Protein AF-R7AGR3-F1 (afdb_monomer_lite)

Foldseek 3Di:
DKDFAEPVPDDDDPQFQFKAQQKDAQQKKKFKAAPVQWTAKIWGHNGIGRMMTHRDPGHPIWMFTDFDWDPWDWDDDPPVSTTMTGTGHGDDGDTGDTDPDPPPPDD

Secondary structure (DSSP, 8-state):
-EEEE-TTS----SS-SEEE---B-TT-EEEEE-TTSBEEEEEE-SS-BSEEEE--S-SS-EEEES-EEES-EEEEEETTTEEEEESSEEES-EEEPP---------

Radius of gyration: 13.51 Å; chains: 1; bounding box: 36×29×32 Å

pLDDT: mean 81.79, std 14.56, range [35.25, 96.06]

Structure (mmCIF, N/CA/C/O backbone):
data_AF-R7AGR3-F1
#
_entry.id   AF-R7AGR3-F1
#
loop_
_atom_site.group_PDB
_atom_site.id
_atom_site.type_symbol
_atom_site.label_atom_id
_atom_site.label_alt_id
_atom_site.label_comp_id
_atom_site.label_asym_id
_atom_site.label_entity_id
_atom_site.label_seq_id
_atom_site.pdbx_PDB_ins_code
_atom_site.Cartn_x
_atom_site.Cartn_y
_atom_site.Cartn_z
_atom_site.occupancy
_atom_site.B_iso_or_equiv
_atom_site.auth_seq_id
_atom_site.auth_comp_id
_atom_site.auth_asym_id
_atom_site.auth_atom_id
_atom_site.pdbx_PDB_model_num
ATOM 1 N N . MET A 1 1 ? -0.573 8.593 -9.107 1.00 71.06 1 MET A N 1
ATOM 2 C CA . MET A 1 1 ? -0.096 7.329 -9.724 1.00 71.06 1 MET A CA 1
ATOM 3 C C . MET A 1 1 ? 0.955 6.691 -8.832 1.00 71.06 1 MET A C 1
ATOM 5 O O . MET A 1 1 ? 1.659 7.425 -8.145 1.00 71.06 1 MET A O 1
ATOM 9 N N . ILE A 1 2 ? 1.055 5.362 -8.840 1.00 79.25 2 ILE A N 1
ATOM 10 C CA . ILE A 1 2 ? 2.074 4.607 -8.099 1.00 79.25 2 ILE A CA 1
ATOM 11 C C . ILE A 1 2 ? 2.829 3.733 -9.088 1.00 79.25 2 ILE A C 1
ATOM 13 O O . ILE A 1 2 ? 2.198 3.123 -9.950 1.00 79.25 2 ILE A O 1
ATOM 17 N N . ALA A 1 3 ? 4.150 3.671 -8.956 1.00 81.31 3 ALA A N 1
ATOM 18 C CA . ALA A 1 3 ? 4.978 2.780 -9.751 1.00 81.31 3 ALA A CA 1
ATOM 19 C C . ALA A 1 3 ? 6.039 2.095 -8.878 1.00 81.31 3 ALA A C 1
ATOM 21 O O . ALA A 1 3 ? 6.564 2.696 -7.939 1.00 81.31 3 ALA A O 1
ATOM 22 N N . ALA A 1 4 ? 6.308 0.824 -9.173 1.00 82.69 4 ALA A N 1
ATOM 23 C CA . ALA A 1 4 ? 7.266 -0.019 -8.467 1.00 82.69 4 ALA A CA 1
ATOM 24 C C . ALA A 1 4 ? 7.936 -0.980 -9.461 1.00 82.69 4 ALA A C 1
ATOM 26 O O . ALA A 1 4 ? 7.266 -1.519 -10.341 1.00 82.69 4 ALA A O 1
ATOM 27 N N . GLY A 1 5 ? 9.259 -1.107 -9.399 1.00 82.00 5 GLY A N 1
ATOM 28 C CA . GLY A 1 5 ? 10.068 -1.759 -10.425 1.00 82.00 5 GLY A CA 1
ATOM 29 C C . GLY A 1 5 ? 11.570 -1.637 -10.168 1.00 82.00 5 GLY A C 1
ATOM 30 O O . GLY A 1 5 ? 12.007 -1.277 -9.072 1.00 82.00 5 GLY A O 1
ATOM 31 N N . SER A 1 6 ? 12.381 -1.980 -11.171 1.00 79.69 6 SER A N 1
ATOM 32 C CA . SER A 1 6 ? 13.833 -1.789 -11.095 1.00 79.69 6 SER A CA 1
ATOM 33 C C . SER A 1 6 ? 14.216 -0.323 -11.283 1.00 79.69 6 SER A C 1
ATOM 35 O O . SER A 1 6 ? 13.518 0.426 -11.959 1.00 79.69 6 SER A O 1
ATOM 37 N N . SER A 1 7 ? 15.374 0.068 -10.755 1.00 69.44 7 SER A N 1
ATOM 38 C CA . SER A 1 7 ? 15.851 1.459 -10.775 1.00 69.44 7 SER A CA 1
ATOM 39 C C . SER A 1 7 ? 16.060 2.066 -12.166 1.00 69.44 7 SER A C 1
ATOM 41 O O . SER A 1 7 ? 16.071 3.281 -12.325 1.00 69.44 7 SER A O 1
ATOM 43 N N . SER A 1 8 ? 16.190 1.235 -13.199 1.00 72.38 8 SER A N 1
ATOM 44 C CA . SER A 1 8 ? 16.273 1.666 -14.597 1.00 72.38 8 SER A CA 1
ATOM 45 C C . SER A 1 8 ? 14.917 1.946 -15.261 1.00 72.38 8 SER A C 1
ATOM 47 O O . SER A 1 8 ? 14.895 2.332 -16.426 1.00 72.38 8 SER A O 1
ATOM 49 N N . MET A 1 9 ? 13.792 1.712 -14.575 1.00 68.31 9 MET A N 1
ATOM 50 C CA . MET A 1 9 ? 12.450 1.762 -15.175 1.00 68.31 9 MET A CA 1
ATOM 51 C C . MET A 1 9 ? 11.689 3.070 -14.926 1.00 68.31 9 MET A C 1
ATOM 53 O O . MET A 1 9 ? 10.605 3.232 -15.485 1.00 68.31 9 MET A O 1
ATOM 57 N N . PHE A 1 10 ? 12.213 3.994 -14.111 1.00 68.19 10 PHE A N 1
ATOM 58 C CA . PHE A 1 10 ? 11.495 5.215 -13.735 1.00 68.19 10 PHE A CA 1
ATOM 59 C C . PHE A 1 10 ? 12.152 6.491 -14.243 1.00 68.19 10 PHE A C 1
ATOM 61 O O . PHE A 1 10 ? 13.301 6.791 -13.934 1.00 68.19 10 PHE A O 1
ATOM 68 N N . GLU A 1 11 ? 11.351 7.299 -14.932 1.00 65.12 11 GLU A N 1
ATOM 69 C CA . GLU A 1 11 ? 11.567 8.734 -15.049 1.00 65.12 11 GLU A CA 1
ATOM 70 C C . GLU A 1 11 ? 10.653 9.411 -14.024 1.00 65.12 11 GLU A C 1
ATOM 72 O O . GLU A 1 11 ? 9.425 9.363 -14.130 1.00 65.12 11 GLU A O 1
ATOM 77 N N . TYR A 1 12 ? 11.236 9.942 -12.944 1.00 66.25 12 TYR A N 1
ATOM 78 C CA . TYR A 1 12 ? 10.420 10.495 -11.866 1.00 66.25 12 TYR A CA 1
ATOM 79 C C . TYR A 1 12 ? 9.907 11.883 -12.252 1.00 66.25 12 TYR A C 1
ATOM 81 O O . TYR A 1 12 ? 10.715 12.753 -12.591 1.00 66.25 12 TYR A O 1
ATOM 89 N N . PRO A 1 13 ? 8.602 12.156 -12.104 1.00 62.81 13 PRO A N 1
ATOM 90 C CA . PRO A 1 13 ? 8.122 13.523 -12.170 1.00 62.81 13 PRO A CA 1
ATOM 91 C C . PRO A 1 13 ? 8.814 14.357 -11.083 1.00 62.81 13 PRO A C 1
ATOM 93 O O . PRO A 1 13 ? 9.068 13.883 -9.969 1.00 62.81 13 PRO A O 1
ATOM 96 N N . SER A 1 14 ? 9.108 15.619 -11.399 1.00 66.38 14 SER A N 1
ATOM 97 C CA . SER A 1 14 ? 9.730 16.566 -10.464 1.00 66.38 14 SER A CA 1
ATOM 98 C C . SER A 1 14 ? 8.920 16.716 -9.172 1.00 66.38 14 SER A C 1
ATOM 100 O O . SER A 1 14 ? 9.500 16.885 -8.100 1.00 66.38 14 SER A O 1
ATOM 102 N N . ASN A 1 15 ? 7.596 16.558 -9.259 1.00 71.19 15 ASN A N 1
ATOM 103 C CA . ASN A 1 15 ? 6.664 16.680 -8.145 1.00 71.19 15 ASN A CA 1
ATOM 104 C C . ASN A 1 15 ? 6.134 15.304 -7.694 1.00 71.19 15 ASN A C 1
ATOM 106 O O . ASN A 1 15 ? 5.023 14.893 -8.029 1.00 71.19 15 ASN A O 1
ATOM 110 N N . LYS A 1 16 ? 6.973 14.565 -6.966 1.00 78.75 16 LYS A N 1
ATOM 111 C CA . LYS A 1 16 ? 6.637 13.271 -6.349 1.00 78.75 16 LYS A CA 1
ATOM 112 C C . LYS A 1 16 ? 6.372 13.451 -4.856 1.00 78.75 16 LYS A C 1
ATOM 114 O O . LYS A 1 16 ? 7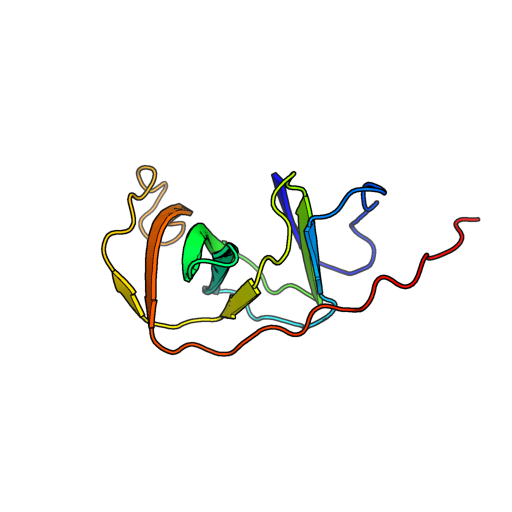.084 14.204 -4.200 1.00 78.75 16 LYS A O 1
ATOM 119 N N . ALA A 1 17 ? 5.375 12.737 -4.342 1.00 84.31 17 ALA A N 1
ATOM 120 C CA . ALA A 1 17 ? 4.992 12.767 -2.930 1.00 84.31 17 ALA A CA 1
ATOM 121 C C . ALA A 1 17 ? 5.828 11.811 -2.072 1.00 84.31 17 ALA A C 1
ATOM 123 O O . ALA A 1 17 ? 5.914 11.993 -0.864 1.00 84.31 17 ALA A O 1
ATOM 124 N N . PHE A 1 18 ? 6.392 10.772 -2.695 1.00 87.62 18 PHE A N 1
ATOM 125 C CA . PHE A 1 18 ? 7.271 9.809 -2.045 1.00 87.62 18 PHE A CA 1
ATOM 126 C C . PHE A 1 18 ? 8.154 9.119 -3.088 1.00 87.62 18 PHE A C 1
ATOM 128 O O . PHE A 1 18 ? 7.675 8.743 -4.164 1.00 87.62 18 PHE A O 1
ATOM 135 N N . LEU A 1 19 ? 9.424 8.905 -2.755 1.00 88.19 19 LEU A N 1
ATOM 136 C CA . LEU A 1 19 ? 10.347 8.039 -3.485 1.00 88.19 19 LEU A CA 1
ATOM 137 C C . LEU A 1 19 ? 11.088 7.171 -2.475 1.00 88.19 19 LEU A C 1
ATOM 139 O O . LEU A 1 19 ? 11.610 7.685 -1.496 1.00 88.19 19 LEU A O 1
ATOM 143 N N . SER A 1 20 ? 11.194 5.875 -2.730 1.00 86.50 20 SER A N 1
ATOM 144 C CA . SER A 1 20 ? 12.083 4.995 -1.980 1.00 86.50 20 SER A CA 1
ATOM 145 C C . SER A 1 20 ? 12.882 4.117 -2.918 1.00 86.50 20 SER A C 1
ATOM 147 O O . SER A 1 20 ? 12.358 3.629 -3.914 1.00 86.50 20 SER A O 1
ATOM 149 N N . THR A 1 21 ? 14.135 3.882 -2.551 1.00 86.88 21 THR A N 1
ATOM 150 C CA . THR A 1 21 ? 15.035 2.894 -3.159 1.00 86.88 21 THR A CA 1
ATOM 151 C C . THR A 1 21 ? 15.179 1.652 -2.275 1.00 86.88 21 THR A C 1
ATOM 153 O O . THR A 1 21 ? 16.196 0.961 -2.316 1.00 86.88 21 THR A O 1
ATOM 156 N N . THR A 1 22 ? 14.201 1.414 -1.395 1.00 86.19 22 THR A N 1
ATOM 157 C CA . THR A 1 22 ? 14.144 0.212 -0.561 1.00 86.19 22 THR A CA 1
ATOM 158 C C . THR A 1 22 ? 13.599 -0.944 -1.383 1.00 86.19 22 THR A C 1
ATOM 160 O O . THR A 1 22 ? 12.469 -0.888 -1.874 1.00 86.19 22 THR A O 1
ATOM 163 N N . SER A 1 23 ? 14.380 -2.017 -1.472 1.00 87.69 23 SER A N 1
ATOM 164 C CA . SER A 1 23 ? 13.949 -3.246 -2.125 1.00 87.69 23 SER A CA 1
ATOM 165 C C . SER A 1 23 ? 12.828 -3.931 -1.341 1.00 87.69 23 SER A C 1
ATOM 167 O O . SER A 1 23 ? 12.927 -4.112 -0.128 1.00 87.69 23 SER A O 1
ATOM 169 N N . VAL A 1 24 ? 11.783 -4.363 -2.040 1.00 89.06 24 VAL A N 1
ATOM 170 C CA . VAL A 1 24 ? 10.624 -5.078 -1.491 1.00 89.06 24 VAL A CA 1
ATOM 171 C C . VAL A 1 24 ? 10.320 -6.318 -2.329 1.00 89.06 24 VAL A C 1
ATOM 173 O O . VAL A 1 24 ? 10.516 -6.334 -3.543 1.00 89.06 24 VAL A O 1
ATOM 176 N N . SER A 1 25 ? 9.859 -7.381 -1.679 1.00 90.94 25 SER A N 1
ATOM 177 C CA . SER A 1 25 ? 9.624 -8.676 -2.323 1.00 90.94 25 SER A CA 1
ATOM 178 C C . SER A 1 25 ? 8.304 -8.721 -3.100 1.00 90.94 25 SER A C 1
ATOM 180 O O . SER A 1 25 ? 7.373 -7.959 -2.840 1.00 90.94 25 SER A O 1
ATOM 182 N N . ALA A 1 26 ? 8.197 -9.670 -4.035 1.00 89.50 26 ALA A N 1
ATOM 183 C CA . ALA A 1 26 ? 6.915 -10.015 -4.644 1.00 89.50 26 ALA A CA 1
ATOM 184 C C . ALA A 1 26 ? 5.920 -10.488 -3.568 1.00 89.50 26 ALA A C 1
ATOM 186 O O . ALA A 1 26 ? 6.306 -11.118 -2.583 1.00 89.50 26 ALA A O 1
ATOM 187 N N . GLY A 1 27 ? 4.640 -10.180 -3.752 1.00 88.06 27 GLY A N 1
ATOM 188 C CA . GLY A 1 27 ? 3.563 -10.472 -2.807 1.00 88.06 27 GLY A CA 1
ATOM 189 C C . GLY A 1 27 ? 3.498 -9.527 -1.602 1.00 88.06 27 GLY A C 1
ATOM 190 O O . GLY A 1 27 ? 2.560 -9.621 -0.811 1.00 88.06 27 GLY A O 1
ATOM 191 N N . SER A 1 28 ? 4.448 -8.600 -1.439 1.00 89.69 28 SER A N 1
ATOM 192 C CA . SER A 1 28 ? 4.380 -7.603 -0.370 1.00 89.69 28 SER A CA 1
ATOM 193 C C . SER A 1 28 ? 3.179 -6.676 -0.565 1.00 89.69 28 SER A C 1
ATOM 195 O O . SER A 1 28 ? 2.966 -6.130 -1.646 1.00 89.69 28 SER A O 1
ATOM 197 N N . THR A 1 29 ? 2.403 -6.471 0.502 1.00 91.12 29 THR A N 1
ATOM 198 C CA . THR A 1 29 ? 1.390 -5.409 0.547 1.00 91.12 29 THR A CA 1
ATOM 199 C C . THR A 1 29 ? 2.081 -4.091 0.853 1.00 91.12 29 THR A C 1
ATOM 201 O O . THR A 1 29 ? 2.765 -3.987 1.870 1.00 91.12 29 THR A O 1
ATOM 204 N N . ILE A 1 30 ? 1.904 -3.107 -0.019 1.00 93.31 30 ILE A N 1
ATOM 205 C CA . ILE A 1 30 ? 2.423 -1.750 0.115 1.00 93.31 30 ILE A CA 1
ATOM 206 C C . ILE A 1 30 ? 1.262 -0.830 0.451 1.00 93.31 30 ILE A C 1
ATOM 208 O O . ILE A 1 30 ? 0.242 -0.847 -0.234 1.00 93.31 30 ILE A O 1
ATOM 212 N N . THR A 1 31 ? 1.422 -0.020 1.492 1.00 94.12 31 THR A N 1
ATOM 213 C CA . THR A 1 31 ? 0.395 0.906 1.968 1.00 94.12 31 THR A CA 1
ATOM 214 C C . THR A 1 31 ? 0.982 2.295 2.143 1.00 94.12 31 THR A C 1
ATOM 216 O O . THR A 1 31 ? 1.938 2.481 2.890 1.00 94.12 31 THR A O 1
ATOM 219 N N . PHE A 1 32 ? 0.370 3.272 1.488 1.00 94.06 32 PHE A N 1
ATOM 220 C CA . PHE A 1 32 ? 0.657 4.688 1.639 1.00 94.06 32 PHE A CA 1
ATOM 221 C C . PHE A 1 32 ? -0.405 5.353 2.512 1.00 94.06 32 PHE A C 1
ATOM 223 O O . PHE A 1 32 ? -1.606 5.155 2.293 1.00 94.06 32 PHE A O 1
ATOM 230 N N . THR A 1 33 ? 0.025 6.184 3.458 1.00 95.19 33 THR A N 1
ATOM 231 C CA . THR A 1 33 ? -0.864 6.988 4.305 1.00 95.19 33 THR A CA 1
ATOM 232 C C . THR A 1 33 ? -0.536 8.468 4.207 1.00 95.19 33 THR A C 1
ATOM 234 O O . THR A 1 33 ? 0.625 8.839 4.051 1.00 95.19 33 THR A O 1
ATOM 237 N N . ASN A 1 34 ? -1.545 9.323 4.354 1.00 93.12 34 ASN A N 1
ATOM 238 C CA . ASN A 1 34 ? -1.318 10.755 4.555 1.00 93.12 34 ASN A CA 1
ATOM 239 C C . ASN A 1 34 ? -0.845 11.058 5.994 1.00 93.12 34 ASN A C 1
ATOM 241 O O . ASN A 1 34 ? -0.757 10.158 6.835 1.00 93.12 34 ASN A O 1
ATOM 245 N N . ALA A 1 35 ? -0.593 12.337 6.289 1.00 91.19 35 ALA A N 1
ATOM 246 C CA . ALA A 1 35 ? -0.142 12.811 7.603 1.00 91.19 35 ALA A CA 1
ATOM 247 C C . ALA A 1 35 ? -1.092 12.456 8.765 1.00 91.19 35 ALA A C 1
ATOM 2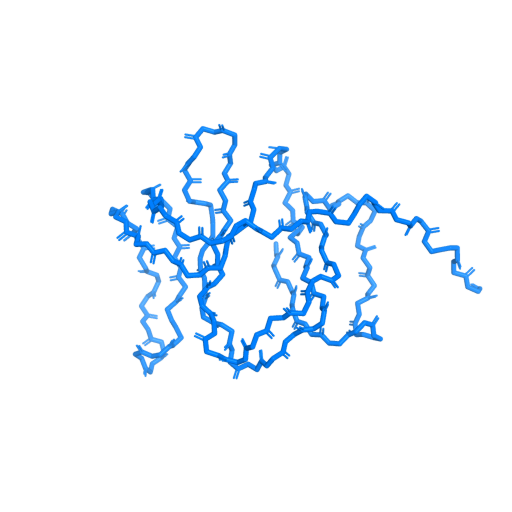49 O O . ALA A 1 35 ? -0.667 12.375 9.914 1.00 91.19 35 ALA A O 1
ATOM 250 N N . SER A 1 36 ? -2.377 12.236 8.479 1.00 93.00 36 SER A N 1
ATOM 251 C CA . SER A 1 36 ? -3.382 11.834 9.470 1.00 93.00 36 SER A CA 1
ATOM 252 C C . SER A 1 36 ? -3.446 10.317 9.686 1.00 93.00 36 SER A C 1
ATOM 254 O O . SER A 1 36 ? -4.284 9.849 10.452 1.00 93.00 36 SER A O 1
ATOM 256 N N . GLY A 1 37 ? -2.611 9.533 8.995 1.00 93.62 37 GLY A N 1
ATOM 257 C CA . GLY A 1 37 ? -2.611 8.069 9.063 1.00 93.62 37 GLY A CA 1
ATOM 258 C C . GLY A 1 37 ? -3.740 7.403 8.270 1.00 93.62 37 GLY A C 1
ATOM 259 O O . GLY A 1 37 ? -3.954 6.197 8.399 1.00 93.62 37 GLY A O 1
ATOM 260 N N . THR A 1 38 ? -4.466 8.161 7.441 1.00 95.69 38 THR A N 1
ATOM 261 C CA . THR A 1 38 ? -5.485 7.594 6.549 1.00 95.69 38 THR A CA 1
ATOM 262 C C . THR A 1 38 ? -4.806 6.943 5.356 1.00 95.69 38 THR A C 1
ATOM 264 O O . THR A 1 38 ? -3.951 7.562 4.721 1.00 95.69 38 THR A O 1
ATOM 267 N N . VAL A 1 39 ? -5.198 5.711 5.027 1.00 94.75 39 VAL A N 1
ATOM 268 C CA . VAL A 1 39 ? -4.696 5.011 3.839 1.00 94.75 39 VAL A CA 1
ATOM 269 C C . VAL A 1 39 ? -5.181 5.737 2.588 1.00 94.75 39 VAL A C 1
ATOM 271 O O . VAL A 1 39 ? -6.380 5.833 2.335 1.00 94.75 39 VAL A O 1
ATOM 274 N N . ILE A 1 40 ? -4.248 6.240 1.788 1.00 93.25 40 ILE A N 1
ATOM 275 C CA . ILE A 1 40 ? -4.545 6.905 0.509 1.00 93.25 40 ILE A CA 1
ATOM 276 C C . ILE A 1 40 ? -4.370 5.958 -0.676 1.00 93.25 40 ILE A C 1
ATOM 278 O O . ILE A 1 40 ? -4.988 6.152 -1.718 1.00 93.25 40 ILE A O 1
ATOM 282 N N . ALA A 1 41 ? -3.555 4.916 -0.507 1.00 91.38 41 ALA A N 1
ATOM 283 C CA . ALA A 1 41 ? -3.445 3.818 -1.449 1.00 91.38 41 ALA A CA 1
ATOM 284 C C . ALA A 1 41 ? -2.856 2.586 -0.766 1.00 91.38 41 ALA A C 1
ATOM 286 O O . ALA A 1 41 ? -1.888 2.685 -0.017 1.00 91.38 41 ALA A O 1
ATOM 287 N N . THR A 1 42 ? -3.387 1.414 -1.075 1.00 91.69 42 THR A N 1
ATOM 288 C CA . THR A 1 42 ? -2.772 0.131 -0.736 1.00 91.69 42 THR A CA 1
ATOM 289 C C . THR A 1 42 ? -2.851 -0.806 -1.929 1.00 91.69 42 THR A C 1
ATOM 291 O O . THR A 1 42 ? -3.814 -0.721 -2.692 1.00 91.69 42 THR A O 1
ATOM 294 N N . PHE A 1 43 ? -1.835 -1.640 -2.138 1.00 89.12 43 PHE A N 1
ATOM 295 C CA . PHE A 1 43 ? -1.802 -2.647 -3.198 1.00 89.12 43 PHE A CA 1
ATOM 296 C C . PHE A 1 43 ? -0.812 -3.772 -2.888 1.00 89.12 43 PHE A C 1
ATOM 298 O O . PHE A 1 43 ? 0.143 -3.591 -2.134 1.00 89.12 43 PHE A O 1
ATOM 305 N N . VAL A 1 44 ? -1.023 -4.938 -3.494 1.00 88.12 44 VAL A N 1
ATOM 306 C CA . VAL A 1 44 ? -0.065 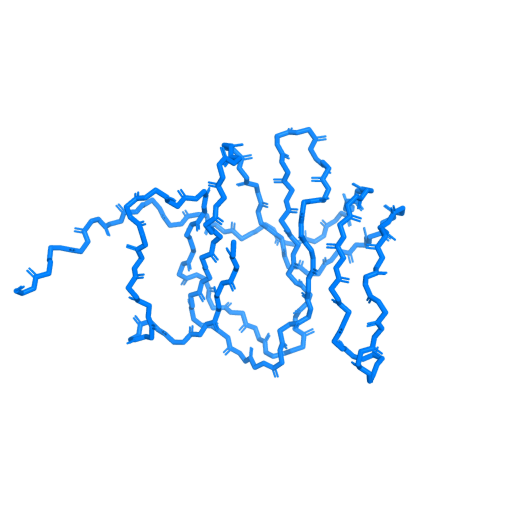-6.050 -3.457 1.00 88.12 44 VAL A CA 1
ATOM 307 C C . VAL A 1 44 ? 0.865 -5.946 -4.657 1.00 88.12 44 VAL A C 1
ATOM 309 O O . VAL A 1 44 ? 0.410 -5.798 -5.791 1.00 88.12 44 VAL A O 1
ATOM 312 N N . LEU A 1 45 ? 2.171 -6.015 -4.416 1.00 85.81 45 LEU A N 1
ATOM 313 C CA . LEU A 1 45 ? 3.163 -6.042 -5.480 1.00 85.81 45 LEU A CA 1
ATOM 314 C C . LEU A 1 45 ? 3.181 -7.416 -6.155 1.00 85.81 45 LEU A C 1
ATOM 316 O O . LEU A 1 45 ? 3.503 -8.400 -5.493 1.00 85.81 45 LEU A O 1
ATOM 320 N N . PRO A 1 46 ? 2.914 -7.521 -7.466 1.00 82.88 46 PRO A N 1
ATOM 321 C CA . PRO A 1 46 ? 2.982 -8.807 -8.157 1.00 82.88 46 PRO A CA 1
ATOM 322 C C . PRO A 1 46 ? 4.425 -9.305 -8.318 1.00 82.88 46 PRO A C 1
ATOM 324 O O . PRO A 1 46 ? 4.659 -10.506 -8.387 1.00 82.88 46 PRO A O 1
ATOM 327 N N . ASN A 1 47 ? 5.397 -8.390 -8.350 1.00 86.31 47 ASN A N 1
ATOM 328 C CA . ASN A 1 47 ? 6.816 -8.681 -8.531 1.00 86.31 47 ASN A CA 1
ATOM 329 C C . ASN A 1 47 ? 7.650 -7.938 -7.488 1.00 86.31 47 ASN A C 1
ATOM 331 O O . ASN A 1 47 ? 7.211 -6.925 -6.943 1.00 86.31 47 ASN A O 1
ATOM 335 N N . ALA A 1 48 ? 8.865 -8.428 -7.240 1.00 88.69 48 ALA A N 1
ATOM 336 C CA . ALA A 1 48 ? 9.818 -7.710 -6.409 1.00 88.69 48 ALA A CA 1
ATOM 337 C C . ALA A 1 48 ? 10.164 -6.358 -7.047 1.00 88.69 48 ALA A C 1
ATOM 339 O O . ALA A 1 48 ? 10.219 -6.224 -8.271 1.00 88.69 48 ALA A O 1
ATOM 340 N N . SER A 1 49 ? 10.413 -5.368 -6.203 1.00 87.69 49 SER A N 1
ATOM 341 C CA . SER A 1 49 ? 10.725 -4.007 -6.606 1.00 87.69 49 SER A CA 1
ATOM 342 C C . SER A 1 49 ? 11.999 -3.535 -5.924 1.00 87.69 49 SER A C 1
ATOM 344 O O . SER A 1 49 ? 12.241 -3.883 -4.774 1.00 87.69 49 SER A O 1
ATOM 346 N N . GLN A 1 50 ? 12.809 -2.742 -6.622 1.00 87.75 50 GLN A N 1
ATOM 347 C CA . GLN A 1 50 ? 13.982 -2.071 -6.047 1.00 87.75 50 GLN A CA 1
ATOM 348 C C . GLN A 1 50 ? 13.673 -0.616 -5.697 1.00 87.75 50 GLN A C 1
ATOM 350 O O . GLN A 1 50 ? 14.307 -0.041 -4.818 1.00 87.75 50 GLN A O 1
ATOM 355 N N . GLU A 1 51 ? 12.692 -0.023 -6.377 1.00 88.06 51 GLU A N 1
ATOM 356 C CA . GLU A 1 51 ? 12.280 1.351 -6.148 1.00 88.06 51 GLU A CA 1
ATOM 357 C C . GLU A 1 51 ? 10.766 1.496 -6.186 1.00 88.06 51 GLU A C 1
ATOM 359 O O . GLU A 1 51 ? 10.069 0.792 -6.913 1.00 88.06 51 GLU A O 1
ATOM 364 N N . MET A 1 52 ? 10.241 2.432 -5.407 1.00 86.88 52 MET A N 1
ATOM 365 C CA . MET A 1 52 ? 8.821 2.752 -5.374 1.00 86.88 52 MET A CA 1
ATOM 366 C C . MET A 1 52 ? 8.638 4.258 -5.402 1.00 86.88 52 MET A C 1
ATOM 368 O O . MET A 1 52 ? 9.271 4.982 -4.634 1.00 86.88 52 MET A O 1
ATOM 372 N N . VAL A 1 53 ? 7.730 4.725 -6.249 1.00 85.62 53 VAL A N 1
ATOM 373 C CA . VAL A 1 53 ? 7.369 6.136 -6.353 1.00 85.62 53 VAL A CA 1
ATOM 374 C C . VAL A 1 53 ? 5.861 6.302 -6.222 1.00 85.62 53 VAL A C 1
ATOM 376 O O . VAL A 1 53 ? 5.079 5.606 -6.874 1.00 85.62 53 VAL A O 1
ATOM 379 N N . LEU A 1 54 ? 5.450 7.259 -5.392 1.00 85.88 54 LEU A N 1
ATOM 380 C CA . LEU A 1 54 ? 4.094 7.794 -5.385 1.00 85.88 54 LEU A CA 1
ATOM 381 C C . LEU A 1 54 ? 4.140 9.215 -5.937 1.00 85.88 54 LEU A C 1
ATOM 383 O O . LEU A 1 54 ? 4.734 10.121 -5.351 1.00 85.88 54 LEU A O 1
ATOM 387 N N . CYS A 1 55 ? 3.446 9.425 -7.048 1.00 84.00 55 CYS A N 1
ATOM 388 C CA . CYS A 1 55 ? 3.166 10.755 -7.566 1.00 84.00 55 CYS A CA 1
ATOM 389 C C . CYS A 1 55 ? 1.744 11.143 -7.152 1.00 84.00 55 CYS A C 1
ATOM 391 O O . CYS A 1 55 ? 0.761 10.603 -7.678 1.00 84.00 55 CYS A O 1
ATOM 393 N N . SER A 1 56 ? 1.663 12.055 -6.186 1.00 79.25 56 SER A N 1
ATOM 394 C CA . SER A 1 56 ? 0.442 12.604 -5.597 1.00 79.25 56 SER A CA 1
ATOM 395 C C . SER A 1 56 ? 0.663 14.082 -5.266 1.00 79.25 56 SER A C 1
ATOM 397 O O . SER A 1 56 ? 1.805 14.520 -5.155 1.00 79.25 56 SER A O 1
ATOM 399 N N . THR A 1 57 ? -0.418 14.840 -5.098 1.00 81.31 57 THR A N 1
ATOM 400 C CA . THR A 1 57 ? -0.380 16.200 -4.533 1.00 81.31 57 THR A CA 1
ATOM 401 C C . THR A 1 57 ? -0.351 16.197 -3.002 1.00 81.31 57 THR A C 1
ATOM 403 O O . THR A 1 57 ? -0.152 17.244 -2.393 1.00 81.31 57 THR A O 1
ATOM 406 N N . GLU A 1 58 ? -0.568 15.034 -2.382 1.00 82.62 58 GLU A N 1
ATOM 407 C CA . GLU A 1 58 ? -0.462 14.839 -0.935 1.00 82.62 58 GLU A CA 1
ATOM 408 C C . GLU A 1 58 ? 0.981 15.057 -0.465 1.00 82.62 58 GLU A C 1
ATOM 410 O O . GLU A 1 58 ? 1.921 14.521 -1.051 1.00 82.62 58 GLU A O 1
ATOM 415 N N . SER A 1 59 ? 1.153 15.815 0.616 1.00 81.25 59 SER A N 1
ATOM 416 C CA . SER A 1 59 ? 2.443 16.000 1.283 1.00 81.25 59 SER A CA 1
ATOM 417 C C . SER A 1 59 ? 2.528 15.142 2.546 1.00 81.25 59 SER A C 1
ATOM 419 O O . SER A 1 59 ? 1.507 14.752 3.114 1.00 81.25 59 SER A O 1
ATOM 421 N N . ASN A 1 60 ? 3.753 14.863 3.006 1.00 86.19 60 ASN A N 1
ATOM 422 C CA . ASN A 1 60 ? 4.016 14.062 4.211 1.00 86.19 60 ASN A CA 1
ATOM 423 C C . ASN A 1 60 ? 3.402 12.655 4.138 1.00 86.19 60 ASN A C 1
ATOM 425 O O . ASN A 1 60 ? 2.781 12.169 5.087 1.00 86.19 60 ASN A O 1
ATOM 429 N N . VAL A 1 61 ? 3.551 12.013 2.980 1.00 91.12 61 VAL A N 1
ATOM 430 C CA . VAL A 1 61 ? 3.103 10.638 2.796 1.00 91.12 61 VAL A CA 1
ATOM 431 C C . VAL A 1 61 ? 4.077 9.689 3.487 1.00 91.12 61 VAL A C 1
ATOM 433 O O . VAL A 1 61 ? 5.286 9.782 3.307 1.00 91.12 61 VAL A O 1
ATOM 436 N N . SER A 1 62 ? 3.538 8.734 4.238 1.00 93.19 62 SER A N 1
ATOM 437 C CA . SER A 1 62 ? 4.300 7.604 4.776 1.00 93.19 62 SER A CA 1
ATOM 438 C C . SER A 1 62 ? 4.014 6.341 3.974 1.00 93.19 62 SER A C 1
ATOM 440 O O . SER A 1 62 ? 2.911 6.169 3.455 1.00 93.19 62 SER A O 1
ATOM 442 N N . CYS A 1 63 ? 4.999 5.450 3.875 1.00 94.00 63 CYS A N 1
ATOM 443 C CA . CYS A 1 63 ? 4.881 4.174 3.176 1.00 94.00 63 CYS A CA 1
ATOM 444 C C . CYS A 1 63 ? 5.216 3.019 4.121 1.00 94.00 63 CYS A C 1
ATOM 446 O O . CYS A 1 63 ? 6.172 3.097 4.894 1.00 94.00 63 CYS A O 1
ATOM 448 N N . TYR A 1 64 ? 4.445 1.939 4.038 1.00 94.25 64 TYR A N 1
ATOM 449 C CA . TYR A 1 64 ? 4.581 0.755 4.874 1.00 94.25 64 TYR A CA 1
ATOM 450 C C . TYR A 1 64 ? 4.492 -0.518 4.042 1.00 94.25 64 TYR A C 1
ATOM 452 O O . TYR A 1 64 ? 3.734 -0.596 3.074 1.00 94.25 64 TYR A O 1
ATOM 460 N N . THR A 1 65 ? 5.226 -1.539 4.475 1.00 93.50 65 THR A N 1
ATOM 461 C CA . THR A 1 65 ? 5.088 -2.914 3.987 1.00 93.50 65 THR A CA 1
ATOM 462 C C . THR A 1 65 ? 4.391 -3.781 5.039 1.00 93.50 65 THR A C 1
ATOM 464 O O . THR A 1 65 ? 4.677 -3.680 6.236 1.00 93.50 65 THR A O 1
ATOM 467 N N . GLY A 1 66 ? 3.465 -4.636 4.601 1.00 90.69 66 GLY A N 1
ATOM 468 C CA . GLY A 1 66 ? 2.680 -5.504 5.483 1.00 90.69 66 GLY A CA 1
ATOM 469 C C . GLY A 1 66 ? 1.679 -4.730 6.352 1.00 90.69 66 GLY A C 1
ATOM 470 O O . GLY A 1 66 ? 1.031 -3.800 5.878 1.00 90.69 66 GLY A O 1
ATOM 471 N N . GLY A 1 67 ? 1.555 -5.131 7.621 1.00 92.06 67 GLY A N 1
ATOM 472 C CA . GLY A 1 67 ? 0.610 -4.545 8.577 1.00 92.06 67 GLY A CA 1
ATOM 473 C C . GLY A 1 67 ? -0.820 -5.077 8.442 1.00 92.06 67 GLY A C 1
ATOM 474 O O . GLY A 1 67 ? -1.117 -5.925 7.603 1.00 92.06 67 GLY A O 1
ATOM 475 N N . THR A 1 68 ? -1.706 -4.596 9.315 1.00 93.00 68 THR A N 1
ATOM 476 C CA . THR A 1 68 ? -3.139 -4.921 9.291 1.00 93.00 68 THR A CA 1
ATOM 477 C C . THR A 1 68 ? -3.935 -3.694 8.877 1.00 93.00 68 THR A C 1
ATOM 479 O O . THR A 1 68 ? -3.836 -2.642 9.507 1.00 93.00 68 THR A O 1
ATOM 482 N N . LEU A 1 69 ? -4.732 -3.849 7.823 1.00 92.88 69 LEU A N 1
ATOM 483 C CA . LEU A 1 69 ? -5.593 -2.808 7.276 1.00 92.88 69 LEU A CA 1
ATOM 484 C C . LEU A 1 69 ? -7.006 -2.916 7.854 1.00 92.88 69 LEU A C 1
ATOM 486 O O . LEU A 1 69 ? -7.576 -4.006 7.895 1.00 92.88 69 LEU A O 1
ATOM 490 N N . SER A 1 70 ? -7.586 -1.786 8.256 1.00 94.06 70 SER A N 1
ATOM 491 C CA . SER A 1 70 ? -8.942 -1.711 8.808 1.00 94.06 70 SER A CA 1
ATOM 492 C C . SER A 1 70 ? -9.741 -0.592 8.148 1.00 94.06 70 SER A C 1
ATOM 494 O O . SER A 1 70 ? -9.229 0.508 7.955 1.00 94.06 70 SER A O 1
ATOM 496 N N . GLY A 1 71 ? -10.996 -0.867 7.785 1.00 94.25 71 GLY A N 1
ATOM 497 C CA . GLY A 1 71 ? -11.882 0.117 7.149 1.00 94.25 71 GLY A CA 1
ATOM 498 C C . GLY A 1 71 ? -11.492 0.516 5.719 1.00 94.25 71 GLY A C 1
ATOM 499 O O . GLY A 1 71 ? -12.002 1.511 5.210 1.00 94.25 71 GLY A O 1
ATOM 500 N N . VAL A 1 72 ? -10.595 -0.238 5.071 1.00 92.69 72 VAL A N 1
ATOM 501 C CA . VAL A 1 72 ? -10.195 0.007 3.679 1.00 92.69 72 VAL A CA 1
ATOM 502 C C . VAL A 1 72 ? -11.336 -0.342 2.729 1.00 92.69 72 VAL A C 1
ATOM 504 O O . VAL A 1 72 ? -11.904 -1.434 2.781 1.00 92.69 72 VAL A O 1
ATOM 507 N N . THR A 1 73 ? -11.619 0.575 1.810 1.00 91.94 73 THR A N 1
ATOM 508 C CA . THR A 1 73 ? -12.455 0.328 0.637 1.00 91.94 73 THR A CA 1
ATOM 509 C C . THR A 1 73 ? -11.575 -0.229 -0.475 1.00 91.94 73 THR A C 1
ATOM 511 O O . THR A 1 73 ? -10.706 0.466 -1.003 1.00 91.94 73 THR A O 1
ATOM 514 N N . TYR A 1 74 ? -11.779 -1.498 -0.822 1.00 87.12 74 TYR A N 1
ATOM 515 C CA . TYR A 1 74 ? -11.050 -2.147 -1.908 1.00 87.12 74 TYR A CA 1
ATOM 516 C C . TYR A 1 74 ? -11.779 -1.962 -3.235 1.00 87.12 74 TYR A C 1
ATOM 518 O O . TYR A 1 74 ? -12.991 -2.161 -3.327 1.00 87.12 74 TYR A O 1
ATOM 526 N N . PHE A 1 75 ? -11.023 -1.639 -4.278 1.00 81.88 75 PHE A N 1
ATOM 527 C CA . PHE A 1 75 ? -11.497 -1.783 -5.645 1.00 81.88 75 PHE A CA 1
ATOM 528 C C . PHE A 1 75 ? -11.582 -3.288 -5.946 1.00 81.88 75 PHE A C 1
ATOM 530 O O . PHE A 1 75 ? -10.693 -4.049 -5.556 1.00 81.88 75 PHE A O 1
ATOM 537 N N . GLY A 1 76 ? -12.690 -3.735 -6.549 1.00 66.44 76 GLY A N 1
ATOM 538 C CA . GLY A 1 76 ? -12.987 -5.160 -6.744 1.00 66.44 76 GLY A CA 1
ATOM 539 C C . GLY A 1 76 ? -11.807 -5.930 -7.346 1.00 66.44 76 GLY A C 1
ATOM 540 O O . GLY A 1 76 ? -11.147 -5.445 -8.263 1.00 66.44 76 GLY A O 1
ATOM 541 N N . SER A 1 77 ? -11.514 -7.115 -6.804 1.00 59.81 77 SER A N 1
ATOM 542 C CA . SER A 1 77 ? -10.311 -7.856 -7.178 1.00 59.81 77 SER A CA 1
ATOM 543 C C . SER A 1 77 ? -10.403 -8.381 -8.608 1.00 59.81 77 SER A C 1
ATOM 545 O O . SER A 1 77 ? -11.288 -9.187 -8.901 1.00 59.81 77 SER A O 1
ATOM 547 N N . GLN A 1 78 ? -9.425 -8.048 -9.445 1.00 52.31 78 GLN A N 1
ATOM 548 C CA . GLN A 1 78 ? -8.930 -9.050 -10.381 1.00 52.31 78 GLN A CA 1
ATOM 549 C C . GLN A 1 78 ? -8.180 -10.070 -9.501 1.00 52.31 78 GLN A C 1
ATOM 551 O O . GLN A 1 78 ? -7.134 -9.784 -8.926 1.00 52.31 78 GLN A O 1
ATOM 556 N N . ASP A 1 79 ? -8.795 -11.233 -9.284 1.00 58.19 79 ASP A N 1
ATOM 557 C CA . ASP A 1 79 ? -8.086 -12.485 -8.968 1.00 58.19 79 ASP A CA 1
ATOM 558 C C . ASP A 1 79 ? -7.729 -12.756 -7.487 1.00 58.19 79 ASP A C 1
ATOM 560 O O . ASP A 1 79 ? -7.011 -13.702 -7.173 1.00 58.19 79 ASP A O 1
ATOM 564 N N . GLY A 1 80 ? -8.263 -11.984 -6.533 1.00 55.41 80 GLY A N 1
ATOM 565 C CA . GLY A 1 80 ? -8.154 -12.255 -5.085 1.00 55.41 80 GLY A CA 1
ATOM 566 C C . GLY A 1 80 ? -6.779 -11.996 -4.443 1.00 55.41 80 GLY A C 1
ATOM 567 O O . GLY A 1 80 ? -6.701 -11.851 -3.219 1.00 55.41 80 GLY A O 1
ATOM 568 N N . THR A 1 81 ? -5.722 -11.872 -5.246 1.00 57.44 81 THR A N 1
ATOM 569 C CA . THR A 1 81 ? -4.338 -11.577 -4.834 1.00 57.44 81 THR A CA 1
ATOM 570 C C . THR A 1 81 ? -3.936 -10.123 -5.087 1.00 57.44 81 THR A C 1
ATOM 572 O O . THR A 1 81 ? -3.200 -9.556 -4.284 1.00 57.44 81 THR A O 1
ATOM 575 N N . ASN A 1 82 ? -4.484 -9.476 -6.119 1.00 60.06 82 ASN A N 1
ATOM 576 C CA . ASN A 1 82 ? -4.211 -8.076 -6.453 1.00 60.06 82 ASN A CA 1
ATOM 577 C C . ASN A 1 82 ? -5.307 -7.163 -5.897 1.00 60.06 82 ASN A C 1
ATOM 579 O O . ASN A 1 82 ? -6.176 -6.669 -6.615 1.00 60.06 82 ASN A O 1
ATOM 583 N N . ARG A 1 83 ? -5.295 -6.962 -4.578 1.00 72.12 83 ARG A N 1
ATOM 584 C CA . ARG A 1 83 ? -6.200 -6.010 -3.925 1.00 72.12 83 ARG A CA 1
ATOM 585 C C . ARG A 1 83 ? -5.581 -4.627 -3.980 1.00 72.12 83 ARG A C 1
ATOM 587 O O . ARG A 1 83 ? -4.517 -4.451 -3.402 1.00 72.12 83 ARG A O 1
ATOM 594 N N . CYS A 1 84 ? -6.239 -3.667 -4.622 1.00 85.12 84 CYS A N 1
ATOM 595 C CA . CYS A 1 84 ? -5.935 -2.250 -4.451 1.00 85.12 84 CYS A CA 1
ATOM 596 C C . CYS A 1 84 ? -7.074 -1.551 -3.701 1.00 85.12 84 CYS A C 1
ATOM 598 O O . CYS A 1 84 ? -8.235 -1.939 -3.829 1.00 85.12 84 CYS A O 1
ATOM 600 N N . GLY A 1 85 ? -6.769 -0.550 -2.881 1.00 90.06 85 GLY A N 1
ATOM 601 C CA . GLY A 1 85 ? -7.783 0.111 -2.057 1.00 90.06 85 GLY A CA 1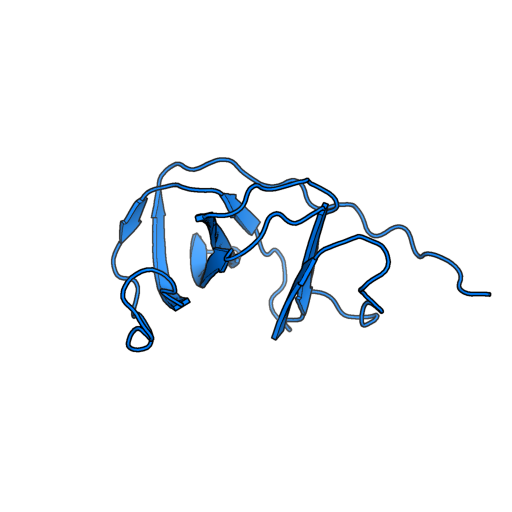
ATOM 602 C C . GLY A 1 85 ? -7.330 1.429 -1.446 1.00 90.06 85 GLY A C 1
ATOM 603 O O . GLY A 1 85 ? -6.178 1.835 -1.601 1.00 90.06 85 GLY A O 1
ATOM 604 N N . TYR A 1 86 ? -8.256 2.092 -0.760 1.00 92.31 86 TYR A N 1
ATOM 605 C CA . TYR A 1 86 ? -8.066 3.383 -0.098 1.00 92.31 86 TY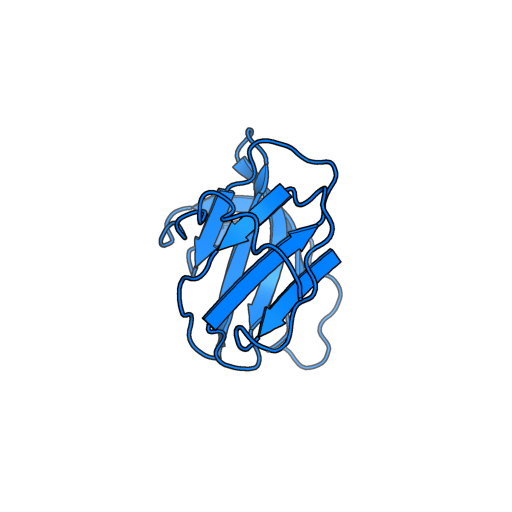R A CA 1
ATOM 606 C C . TYR A 1 86 ? -9.027 3.546 1.091 1.00 92.31 86 TYR A C 1
ATOM 608 O O . TYR A 1 86 ? -9.977 2.778 1.251 1.00 92.31 86 TYR A O 1
ATOM 616 N N . GLY A 1 87 ? -8.804 4.572 1.910 1.00 93.44 87 GLY A N 1
ATOM 617 C CA . GLY A 1 87 ? -9.570 4.842 3.126 1.00 93.44 87 GLY A CA 1
ATOM 618 C C . GLY A 1 87 ? -9.203 3.909 4.281 1.00 93.44 87 GLY A C 1
ATOM 619 O O . GLY A 1 87 ? -8.506 2.918 4.099 1.00 93.44 87 GLY A O 1
ATOM 620 N N . GLY A 1 88 ? -9.669 4.228 5.488 1.00 95.25 88 GLY A N 1
ATOM 621 C CA . GLY A 1 88 ? -9.338 3.451 6.683 1.00 95.25 88 GLY A CA 1
ATOM 622 C C . GLY A 1 88 ? -7.918 3.705 7.198 1.00 95.25 88 GLY A C 1
ATOM 623 O O . GLY A 1 88 ? -7.315 4.742 6.915 1.00 95.25 88 GLY A O 1
ATOM 624 N N . THR A 1 89 ? -7.397 2.765 7.985 1.00 96.06 89 THR A N 1
ATOM 625 C CA . THR A 1 89 ? -6.116 2.887 8.694 1.00 96.06 89 THR A CA 1
ATOM 626 C C . THR A 1 89 ? -5.271 1.622 8.577 1.00 96.06 89 THR A C 1
ATOM 628 O O . THR A 1 89 ? -5.763 0.536 8.257 1.00 96.06 89 THR A O 1
ATOM 631 N N . ILE A 1 90 ? -3.980 1.773 8.863 1.00 95.50 90 ILE A N 1
ATOM 632 C CA . ILE A 1 90 ? -3.028 0.677 9.034 1.00 95.50 90 ILE A CA 1
ATOM 633 C C . ILE A 1 90 ? -2.544 0.639 10.484 1.00 95.50 90 ILE A C 1
ATOM 635 O O . ILE A 1 90 ? -2.308 1.676 11.102 1.00 95.50 90 ILE A O 1
ATOM 639 N N . SER A 1 91 ? -2.385 -0.567 11.024 1.00 95.44 91 SER A N 1
ATOM 640 C CA . SER A 1 91 ? -1.693 -0.811 12.287 1.00 95.44 91 SER A CA 1
ATOM 641 C C . SER A 1 91 ? -0.563 -1.820 12.089 1.00 95.44 91 SER A C 1
ATOM 643 O O . SER A 1 91 ? -0.716 -2.814 11.369 1.00 95.44 91 SER A O 1
ATOM 645 N N . GLY A 1 92 ? 0.578 -1.560 12.728 1.00 93.31 92 GLY A N 1
ATOM 646 C CA . GLY A 1 92 ? 1.808 -2.319 12.518 1.00 93.31 92 GLY A CA 1
ATOM 647 C C . GLY A 1 92 ? 2.408 -2.092 11.127 1.00 93.31 92 GLY A C 1
ATOM 648 O O . GLY A 1 92 ? 2.240 -1.032 10.529 1.00 93.31 92 GLY A O 1
ATOM 649 N N . GLY A 1 93 ? 3.109 -3.106 10.621 1.00 92.12 93 GLY A N 1
ATOM 650 C CA . GLY A 1 93 ? 3.875 -3.011 9.378 1.00 92.12 93 GLY A CA 1
ATOM 651 C C . GLY A 1 93 ? 5.260 -2.398 9.584 1.00 92.12 93 GLY A C 1
ATOM 652 O O . GLY A 1 93 ? 5.606 -1.922 10.666 1.00 92.12 93 GLY A O 1
ATOM 653 N N . THR A 1 94 ? 6.072 -2.445 8.535 1.00 94.69 94 THR A N 1
ATOM 654 C CA . THR A 1 94 ? 7.432 -1.900 8.543 1.00 94.69 94 THR A CA 1
ATOM 655 C C . THR A 1 94 ? 7.469 -0.652 7.680 1.00 94.69 94 THR A C 1
ATOM 657 O O . THR A 1 94 ? 7.116 -0.709 6.499 1.00 94.69 94 THR A O 1
ATOM 660 N N . SER A 1 95 ? 7.884 0.473 8.267 1.00 92.88 95 SER A N 1
ATOM 661 C CA . SER A 1 95 ? 8.034 1.733 7.545 1.00 92.88 95 SER A CA 1
ATOM 662 C C . SER A 1 95 ? 9.100 1.604 6.466 1.00 92.88 95 SER A C 1
ATOM 664 O O . SER A 1 95 ? 10.204 1.121 6.723 1.00 92.88 95 SER A O 1
ATOM 666 N N . VAL A 1 96 ? 8.774 2.079 5.276 1.00 92.25 96 VAL A N 1
ATOM 667 C CA . VAL A 1 96 ? 9.696 2.171 4.154 1.00 92.25 96 VAL A CA 1
ATOM 668 C C . VAL A 1 96 ? 10.329 3.554 4.181 1.00 92.25 96 VAL A C 1
ATOM 670 O O . VAL A 1 96 ? 9.624 4.563 4.174 1.00 92.25 96 VAL A O 1
ATOM 673 N N . SER A 1 97 ? 11.658 3.601 4.205 1.00 88.88 97 SER A N 1
ATOM 674 C CA . SER A 1 97 ? 12.396 4.862 4.233 1.00 88.88 97 SER A CA 1
ATOM 675 C C . SER A 1 97 ? 12.195 5.634 2.937 1.00 88.88 97 SER A C 1
ATOM 677 O O . SER A 1 97 ? 12.402 5.091 1.848 1.00 88.88 97 SER A O 1
ATOM 679 N N . GLU A 1 98 ? 11.831 6.907 3.053 1.00 84.75 98 GLU A N 1
ATOM 680 C CA . GLU A 1 98 ? 11.883 7.826 1.925 1.00 84.75 98 GLU A CA 1
ATOM 681 C C . GLU A 1 98 ? 13.351 8.081 1.563 1.00 84.75 98 GLU A C 1
ATOM 683 O O . GLU A 1 98 ? 14.170 8.461 2.404 1.00 84.75 98 GLU A O 1
ATOM 688 N N . SER A 1 99 ? 13.697 7.861 0.302 1.00 78.56 99 SER A N 1
ATOM 689 C CA . SER A 1 99 ? 14.978 8.280 -0.239 1.00 78.56 99 SER A CA 1
ATOM 690 C C . SER A 1 99 ? 14.873 9.771 -0.530 1.00 78.56 99 SER A C 1
ATOM 692 O O . SER A 1 99 ? 14.202 10.169 -1.483 1.00 78.56 99 SER A O 1
ATOM 694 N N . GLY A 1 100 ? 15.536 10.594 0.292 1.00 59.50 100 GLY A N 1
ATOM 695 C CA . GLY A 1 100 ? 15.678 12.031 0.056 1.00 59.50 100 GLY A CA 1
ATOM 696 C C . GLY A 1 100 ? 16.166 12.240 -1.370 1.00 59.50 100 GLY A C 1
ATOM 697 O O . GLY A 1 100 ? 17.281 11.839 -1.700 1.00 59.50 100 GLY A O 1
ATOM 698 N N . GLY A 1 101 ? 15.274 12.738 -2.228 1.00 52.41 101 GLY A N 1
ATOM 699 C CA . GLY A 1 101 ? 15.407 12.650 -3.674 1.00 52.41 101 GLY A CA 1
ATOM 700 C C . GLY A 1 101 ? 16.746 13.186 -4.153 1.00 52.41 101 GLY A C 1
ATOM 701 O O . GLY A 1 101 ? 16.909 14.391 -4.323 1.00 52.41 101 GLY A O 1
ATOM 702 N N . GLY A 1 102 ? 17.688 12.281 -4.417 1.00 43.50 102 GLY A N 1
ATOM 703 C CA . GLY A 1 102 ? 18.854 12.597 -5.213 1.00 43.50 102 GLY A CA 1
ATOM 704 C C . GLY A 1 102 ? 18.333 13.026 -6.572 1.00 43.50 102 GLY A C 1
ATOM 705 O O . GLY A 1 102 ? 17.815 12.204 -7.327 1.00 43.50 102 GLY A O 1
ATOM 706 N N . ASN A 1 103 ? 18.406 14.325 -6.849 1.00 46.81 103 ASN A N 1
ATOM 707 C CA . ASN A 1 103 ? 18.192 14.879 -8.171 1.00 46.81 103 ASN A CA 1
ATOM 708 C C . ASN A 1 103 ? 19.240 14.238 -9.080 1.00 46.81 103 ASN A C 1
ATOM 710 O O . ASN A 1 103 ? 20.362 14.732 -9.138 1.00 46.81 103 ASN A O 1
ATOM 714 N N . ARG A 1 104 ? 18.922 13.100 -9.708 1.00 47.12 104 ARG A N 1
ATOM 715 C CA . ARG A 1 104 ? 19.794 12.505 -10.719 1.00 47.12 104 ARG A CA 1
ATOM 716 C C . ARG A 1 104 ? 19.848 13.533 -11.851 1.00 47.12 104 ARG A C 1
ATOM 718 O O . ARG A 1 104 ? 18.811 13.772 -12.469 1.00 47.12 104 ARG A O 1
ATOM 725 N N . PRO A 1 105 ? 20.989 14.212 -12.068 1.00 37.47 105 PRO A N 1
ATOM 726 C CA . PRO A 1 105 ? 21.151 15.060 -13.233 1.00 37.47 105 PRO A CA 1
ATOM 727 C C . PRO A 1 105 ? 21.160 14.100 -14.419 1.00 37.47 105 PRO A C 1
ATOM 729 O O . PRO A 1 105 ? 21.966 13.168 -14.457 1.00 37.47 105 PRO A O 1
ATOM 732 N N . TRP A 1 106 ? 20.193 14.253 -15.309 1.00 47.62 106 TRP A N 1
ATOM 733 C CA . TRP A 1 106 ? 20.118 13.454 -16.523 1.00 47.62 106 TRP A CA 1
ATOM 734 C C . TRP A 1 106 ? 21.284 13.818 -17.452 1.00 47.62 106 TRP A C 1
ATOM 736 O O . TRP A 1 106 ? 21.858 14.904 -17.329 1.00 47.62 106 TRP A O 1
ATOM 746 N N . GLY A 1 107 ? 21.654 12.875 -18.323 1.00 35.25 107 GLY A N 1
ATOM 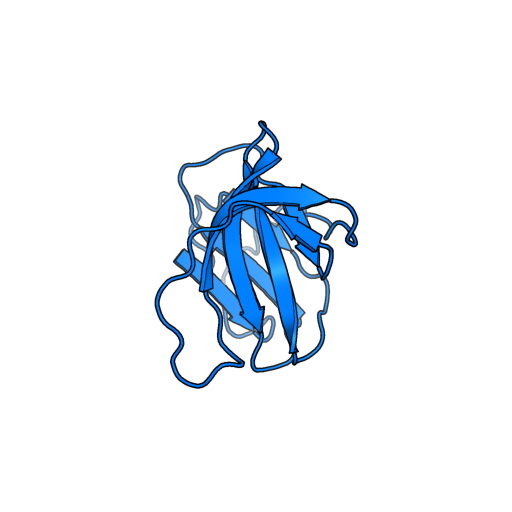747 C CA . GLY A 1 107 ? 22.560 13.135 -19.443 1.00 35.25 107 GLY A CA 1
ATOM 748 C C . GLY A 1 107 ? 21.978 14.102 -20.465 1.00 35.25 107 GLY A C 1
ATOM 749 O O . GLY A 1 107 ? 20.773 14.427 -20.367 1.00 35.25 107 GLY A O 1
#

Sequence (107 aa):
MIAAGSSSMFEYPSNKAFLSTTSVSAGSTITFTNASGTVIATFVLPNASQEMVLCSTESNVSCYTGGTLSGVTYFGSQDGTNRCGYGGTISGGTSVSESGGGNRPWG